Protein AF-A0A522VSD9-F1 (afdb_monomer)

Mean predicted aligned error: 15.53 Å

Secondary structure (DSSP, 8-state):
---SSSSSS-------------S-------PPPPHHHHHHHHHHHHHHHHHHHTT--HHHHHHHHHHHTT-

pLDDT: mean 74.13, std 22.82, range [35.56, 98.19]

Solvent-accessible surface area (backbone atoms only — not comparable to full-atom values): 4936 Å² total; per-residue (Å²): 144,83,79,81,79,81,82,83,86,86,78,88,84,81,90,85,83,91,85,87,86,86,90,75,90,75,75,88,65,88,68,76,75,49,72,69,54,49,54,52,52,52,49,52,50,51,44,52,50,53,32,56,77,69,65,46,54,74,68,60,28,52,54,48,46,56,56,69,65,66,118

Foldseek 3Di:
DPPPVPPDPDDDDDDDDDDDDDDDDPDPPVDPQDPVRVVLVVLLVVQVVVCVVVVPDDPRSVVSSVVSNPD

Structure (mmCIF, N/CA/C/O backbone):
data_AF-A0A522VSD9-F1
#
_entry.id   AF-A0A522VSD9-F1
#
loop_
_atom_site.group_PDB
_atom_site.id
_atom_site.type_symbol
_atom_site.label_atom_id
_atom_site.label_alt_id
_atom_site.label_comp_id
_atom_site.label_asym_id
_atom_site.label_entity_id
_atom_site.label_seq_id
_atom_site.pdbx_PDB_ins_code
_atom_site.Cartn_x
_atom_site.Cartn_y
_atom_site.Cartn_z
_atom_site.occupancy
_atom_site.B_iso_or_equiv
_atom_site.auth_seq_id
_atom_site.auth_comp_id
_atom_site.auth_asym_id
_atom_site.auth_atom_id
_atom_site.pdbx_PDB_model_num
ATOM 1 N N . MET A 1 1 ? 31.562 29.527 -11.653 1.00 59.00 1 MET A N 1
ATOM 2 C CA . MET A 1 1 ? 30.917 30.837 -11.917 1.00 59.00 1 MET A CA 1
ATOM 3 C C . MET A 1 1 ? 29.384 30.730 -11.906 1.00 59.00 1 MET A C 1
ATOM 5 O O . MET A 1 1 ? 28.727 31.002 -12.898 1.00 59.00 1 MET A O 1
ATOM 9 N N . LYS A 1 2 ? 28.799 30.291 -10.784 1.00 48.41 2 LYS A N 1
ATOM 10 C CA . LYS A 1 2 ? 27.337 30.272 -10.534 1.00 48.41 2 LYS A CA 1
ATOM 11 C C . LYS A 1 2 ? 27.027 30.553 -9.048 1.00 48.41 2 LYS A C 1
ATOM 13 O O . LYS A 1 2 ? 25.946 30.269 -8.558 1.00 48.41 2 LYS A O 1
ATOM 18 N N . ARG A 1 3 ? 28.019 31.081 -8.316 1.00 53.34 3 ARG A N 1
ATOM 19 C CA . ARG A 1 3 ? 27.995 31.317 -6.862 1.00 53.34 3 ARG A CA 1
ATOM 20 C C . ARG A 1 3 ? 27.880 32.807 -6.519 1.00 53.34 3 ARG A C 1
ATOM 22 O O . ARG A 1 3 ? 28.458 33.253 -5.543 1.00 53.34 3 ARG A O 1
ATOM 29 N N . LEU A 1 4 ? 27.159 33.571 -7.337 1.00 50.53 4 LEU A N 1
ATOM 30 C CA . LEU A 1 4 ? 26.939 35.008 -7.116 1.00 50.53 4 LEU A CA 1
ATOM 31 C C . LEU A 1 4 ? 25.459 35.377 -6.903 1.00 50.53 4 LEU A C 1
ATOM 33 O O . LEU A 1 4 ? 25.109 36.543 -6.976 1.00 50.53 4 LEU A O 1
ATOM 37 N N . ILE A 1 5 ? 24.589 34.404 -6.600 1.00 57.31 5 ILE A N 1
ATOM 38 C CA . ILE A 1 5 ? 23.184 34.654 -6.196 1.00 57.31 5 ILE A CA 1
ATOM 39 C C . ILE A 1 5 ? 22.928 34.232 -4.727 1.00 57.31 5 ILE A C 1
ATOM 41 O O . ILE A 1 5 ? 21.883 34.514 -4.155 1.00 57.31 5 ILE A O 1
ATOM 45 N N . VAL A 1 6 ? 23.921 33.641 -4.050 1.00 54.19 6 VAL A N 1
ATOM 46 C CA . VAL A 1 6 ? 23.892 33.335 -2.605 1.00 54.19 6 VAL A CA 1
ATOM 47 C C . VAL A 1 6 ? 24.717 34.396 -1.867 1.00 54.19 6 VAL A C 1
ATOM 49 O O . VAL A 1 6 ? 25.804 34.112 -1.382 1.00 54.19 6 VAL A O 1
ATOM 52 N N . ALA A 1 7 ? 24.271 35.655 -1.887 1.00 58.34 7 ALA A N 1
ATOM 53 C CA . ALA A 1 7 ? 24.925 36.748 -1.149 1.00 58.34 7 ALA A CA 1
ATOM 54 C C . ALA A 1 7 ? 24.013 37.979 -0.944 1.00 58.34 7 ALA A C 1
ATOM 56 O O . ALA A 1 7 ? 24.492 39.106 -0.987 1.00 58.34 7 ALA A O 1
ATOM 57 N N . ALA A 1 8 ? 22.699 37.791 -0.754 1.00 58.31 8 ALA A N 1
ATOM 58 C CA . ALA A 1 8 ? 21.764 38.916 -0.575 1.00 58.31 8 ALA A CA 1
ATOM 59 C C . ALA A 1 8 ? 20.721 38.745 0.551 1.00 58.31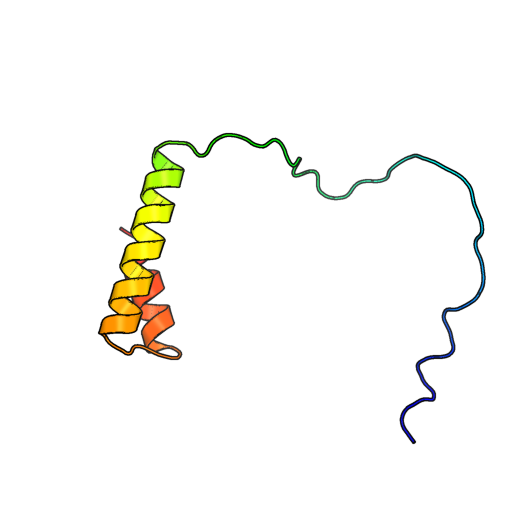 8 ALA A C 1
ATOM 61 O O . ALA A 1 8 ? 19.803 39.548 0.646 1.00 58.31 8 ALA A O 1
ATOM 62 N N . CYS A 1 9 ? 20.862 37.755 1.438 1.00 51.91 9 CYS A N 1
ATOM 63 C CA . CYS A 1 9 ? 19.978 37.602 2.608 1.00 51.91 9 CYS A CA 1
ATOM 64 C C . CYS A 1 9 ? 20.754 37.250 3.884 1.00 51.91 9 CYS A C 1
ATOM 66 O O . CYS A 1 9 ? 20.382 36.343 4.621 1.00 51.91 9 CYS A O 1
ATOM 68 N N . CYS A 1 10 ? 21.832 37.985 4.154 1.00 58.75 10 CYS A N 1
ATOM 69 C CA . CYS A 1 10 ? 22.443 38.027 5.481 1.00 58.75 10 CYS A CA 1
ATOM 70 C C . CYS A 1 10 ? 22.576 39.483 5.926 1.00 58.75 10 CYS A C 1
ATOM 72 O O . CYS A 1 10 ? 23.652 40.061 5.830 1.00 58.75 10 CYS A O 1
ATOM 74 N N . LEU A 1 11 ? 21.482 40.070 6.412 1.00 56.75 11 LEU A N 1
ATOM 75 C CA . LEU A 1 11 ? 21.538 41.215 7.316 1.00 56.75 11 LEU A CA 1
ATOM 76 C C . LEU A 1 11 ? 20.312 41.196 8.237 1.00 56.75 11 LEU A C 1
ATOM 78 O O . LEU A 1 11 ? 19.191 41.409 7.797 1.00 56.75 11 LEU A O 1
ATOM 82 N N . MET A 1 12 ? 20.612 41.002 9.523 1.00 57.47 12 MET A N 1
ATOM 83 C CA . MET A 1 12 ? 19.865 41.495 10.684 1.00 57.47 12 MET A CA 1
ATOM 84 C C . MET A 1 12 ? 18.533 40.813 11.029 1.00 57.47 12 MET A C 1
ATOM 86 O O . MET A 1 12 ? 17.498 41.142 10.467 1.00 57.47 12 MET A O 1
ATOM 90 N N . LEU A 1 13 ? 18.529 40.001 12.094 1.00 47.78 13 LEU A N 1
ATOM 91 C CA . LEU A 1 13 ? 17.953 40.456 13.369 1.00 47.78 13 LEU A CA 1
ATOM 92 C C . LEU A 1 13 ? 18.329 39.514 14.524 1.00 47.78 13 LEU A C 1
ATOM 94 O O . LEU A 1 13 ? 18.115 38.305 14.472 1.00 47.78 13 LEU A O 1
ATOM 98 N N . ALA A 1 14 ? 18.904 40.108 15.563 1.00 46.28 14 ALA A N 1
ATOM 99 C CA . ALA A 1 14 ? 19.229 39.488 16.835 1.00 46.28 14 ALA A CA 1
ATOM 100 C C . ALA A 1 14 ? 17.982 39.322 17.732 1.00 46.28 14 ALA A C 1
ATOM 102 O O . ALA A 1 14 ? 17.042 40.102 17.639 1.00 46.28 14 ALA A O 1
ATOM 103 N N . ALA A 1 15 ? 18.031 38.304 18.598 1.00 55.78 15 ALA A N 1
ATOM 104 C CA . ALA A 1 15 ? 17.386 38.148 19.912 1.00 55.78 15 ALA A CA 1
ATOM 105 C C . ALA A 1 15 ? 16.089 38.932 20.249 1.00 55.78 15 ALA A C 1
ATOM 107 O O . ALA A 1 15 ? 16.159 40.123 20.529 1.00 55.78 15 ALA A O 1
ATOM 108 N N . ALA A 1 16 ? 14.956 38.220 20.397 1.00 51.88 16 ALA A N 1
ATOM 109 C CA . ALA A 1 16 ? 13.917 38.402 21.441 1.00 51.88 16 ALA A CA 1
ATOM 110 C C . ALA A 1 16 ? 12.723 37.423 21.230 1.00 51.88 16 ALA A C 1
ATOM 112 O O . ALA A 1 16 ? 12.534 36.944 20.113 1.00 51.88 16 ALA A O 1
ATOM 113 N N . PRO A 1 17 ? 11.958 37.062 22.286 1.00 53.09 17 PRO A N 1
ATOM 114 C CA . PRO A 1 17 ? 11.166 35.829 22.381 1.00 53.09 17 PRO A CA 1
ATOM 115 C C . PRO A 1 17 ? 9.692 35.962 21.948 1.00 53.09 17 PRO A C 1
ATOM 117 O O . PRO A 1 17 ? 9.144 37.052 21.917 1.00 53.09 17 PRO A O 1
ATOM 120 N N . ALA A 1 18 ? 9.068 34.802 21.700 1.00 51.34 18 ALA A N 1
ATOM 121 C CA . ALA A 1 18 ? 7.636 34.483 21.817 1.00 51.34 18 ALA A CA 1
ATOM 122 C C . ALA A 1 18 ? 6.578 35.463 21.235 1.00 51.34 18 ALA A C 1
ATOM 124 O O . ALA A 1 18 ? 6.319 36.511 21.812 1.00 51.34 18 ALA A O 1
ATOM 125 N N . LEU A 1 19 ? 5.858 35.012 20.184 1.00 42.31 19 LEU A N 1
ATOM 126 C CA . LEU A 1 19 ? 4.375 34.919 20.042 1.00 42.31 19 LEU A CA 1
ATOM 127 C C . LEU A 1 19 ? 3.886 35.084 18.570 1.00 42.31 19 LEU A C 1
ATOM 129 O O . LEU A 1 19 ? 3.749 36.181 18.051 1.00 42.31 19 LEU A O 1
ATOM 133 N N . ALA A 1 20 ? 3.625 33.934 17.931 1.00 46.34 20 ALA A N 1
ATOM 134 C CA . ALA A 1 20 ? 2.578 33.568 16.950 1.00 46.34 20 ALA A CA 1
ATOM 135 C C . ALA A 1 20 ? 1.931 34.568 15.949 1.00 46.34 20 ALA A C 1
ATOM 137 O O . ALA A 1 20 ? 1.258 35.505 16.362 1.00 46.34 20 ALA A O 1
ATOM 138 N N . GLN A 1 21 ? 1.892 34.158 14.663 1.00 44.56 21 GLN A N 1
ATOM 139 C CA . GLN A 1 21 ? 0.712 34.145 13.750 1.00 44.56 21 GLN A CA 1
ATOM 140 C C . GLN A 1 21 ? 0.936 33.044 12.671 1.00 44.56 21 GLN A C 1
ATOM 142 O O . GLN A 1 21 ? 1.649 33.254 11.695 1.00 44.56 21 GLN A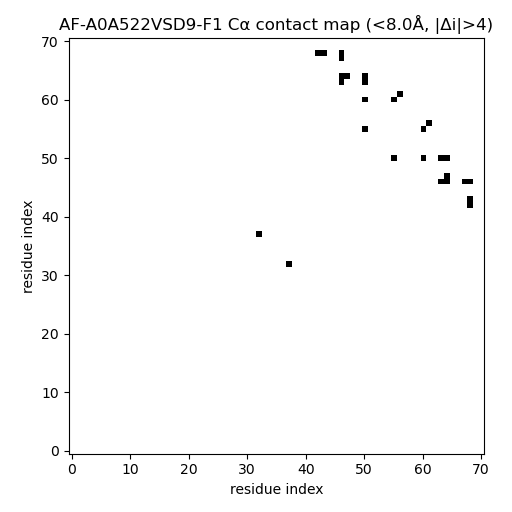 O 1
ATOM 147 N N . ASP A 1 22 ? 0.690 31.764 12.963 1.00 49.66 22 ASP A N 1
ATOM 148 C CA . ASP A 1 22 ? -0.518 30.970 12.640 1.00 49.66 22 ASP A CA 1
AT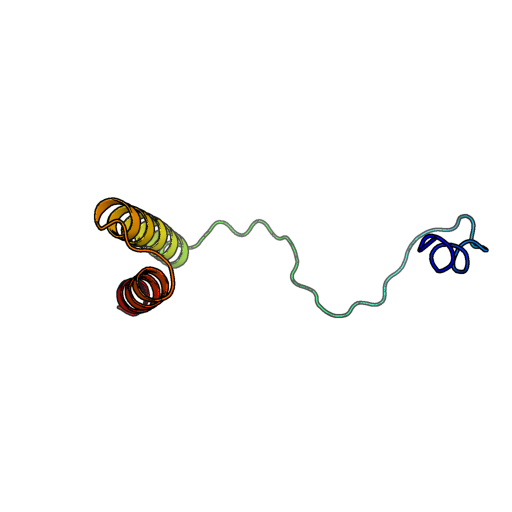OM 149 C C . ASP A 1 22 ? -1.049 31.091 11.196 1.00 49.66 22 ASP A C 1
ATOM 151 O O . ASP A 1 22 ? -1.810 31.991 10.845 1.00 4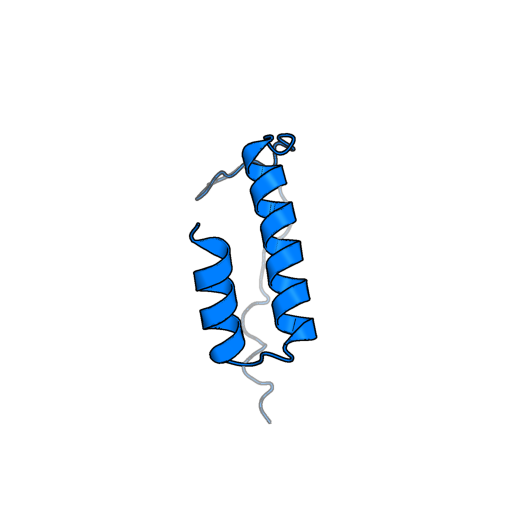9.66 22 ASP A O 1
ATOM 155 N N . LYS A 1 23 ? -0.703 30.098 10.370 1.00 41.06 23 LYS A N 1
ATOM 156 C CA . LYS A 1 23 ? -1.604 29.622 9.318 1.00 41.06 23 LYS A CA 1
ATOM 157 C C . LYS A 1 23 ? -1.471 28.108 9.199 1.00 41.06 23 LYS A C 1
ATOM 159 O O . LYS A 1 23 ? -0.689 27.594 8.405 1.00 41.06 23 LYS A O 1
ATOM 164 N N . GLY A 1 24 ? -2.232 27.406 10.037 1.00 35.56 24 GLY A N 1
ATOM 165 C CA . GLY A 1 24 ? -2.483 25.973 9.881 1.00 35.56 24 GLY A CA 1
ATOM 166 C C . GLY A 1 24 ? -2.083 25.127 11.081 1.00 35.56 24 GLY A C 1
ATOM 167 O O . GLY A 1 24 ? -1.208 24.270 10.981 1.00 35.56 24 GLY A O 1
ATOM 168 N N . LYS A 1 25 ? -2.777 25.317 12.206 1.00 37.19 25 LYS A N 1
ATOM 169 C CA . LYS A 1 25 ? -2.916 24.288 13.241 1.00 37.19 25 LYS A CA 1
ATOM 170 C C . LYS A 1 25 ? -3.334 22.946 12.617 1.00 37.19 25 LYS A C 1
ATOM 172 O O . LYS A 1 25 ? -4.484 22.754 12.245 1.00 37.19 25 LYS A O 1
ATOM 177 N N . ALA A 1 26 ? -2.407 21.998 12.601 1.00 36.78 26 ALA A N 1
ATOM 178 C CA . ALA A 1 26 ? -2.680 20.609 12.949 1.00 36.78 26 ALA A CA 1
ATOM 179 C C . ALA A 1 26 ? -1.614 20.194 13.966 1.00 36.78 26 ALA A C 1
ATOM 181 O O . ALA A 1 26 ? -0.597 19.580 13.664 1.00 36.78 26 ALA A O 1
ATOM 182 N N . GLU A 1 27 ? -1.845 20.693 15.174 1.00 36.41 27 GLU A N 1
ATOM 183 C CA . GLU A 1 27 ? -1.567 20.054 16.449 1.00 36.41 27 GLU A CA 1
ATOM 184 C C . GLU A 1 27 ? -1.028 18.614 16.342 1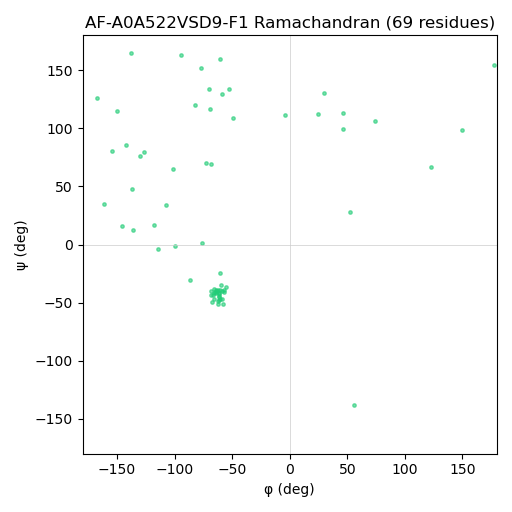.00 36.41 27 GLU A C 1
ATOM 186 O O . GLU A 1 27 ? -1.740 17.670 15.996 1.00 36.41 27 GLU A O 1
ATOM 191 N N . SER A 1 28 ? 0.242 18.446 16.712 1.00 43.72 28 SER A N 1
ATOM 192 C CA . SER A 1 28 ? 0.810 17.156 17.093 1.00 43.72 28 SER A CA 1
ATOM 193 C C . SER A 1 28 ? 0.271 16.778 18.477 1.00 43.72 28 SER A C 1
ATOM 195 O O . SER A 1 28 ? 0.979 16.799 19.480 1.00 43.72 28 SER A O 1
ATOM 197 N N . VAL A 1 29 ? -1.022 16.460 18.543 1.00 45.88 29 VAL A N 1
ATOM 198 C CA . VA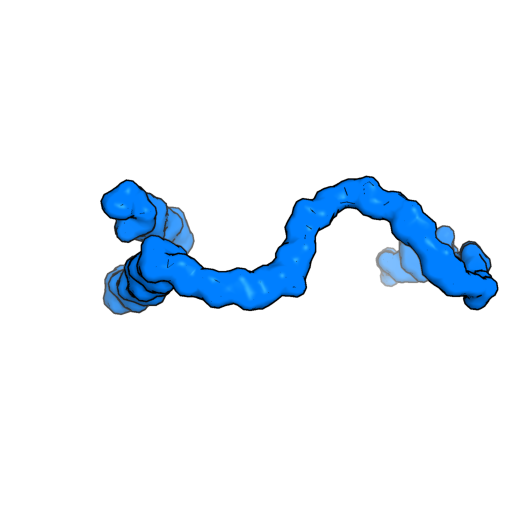L A 1 29 ? -1.554 15.566 19.568 1.00 45.88 29 VAL A CA 1
ATOM 199 C C . VAL A 1 29 ? -1.285 14.168 19.044 1.00 45.88 29 VAL A C 1
ATOM 201 O O . VAL A 1 29 ? -1.752 13.780 17.973 1.00 45.88 29 VAL A O 1
ATOM 204 N N . LYS A 1 30 ? -0.514 13.391 19.802 1.00 48.78 30 LYS A N 1
ATOM 205 C CA . LYS A 1 30 ? -0.293 11.963 19.564 1.00 48.78 30 LYS A CA 1
ATOM 206 C C . LYS A 1 30 ? -1.607 11.215 19.830 1.00 48.78 30 LYS A C 1
ATOM 208 O O . LYS A 1 30 ? -1.745 10.506 20.820 1.00 48.78 30 LYS A O 1
ATOM 213 N N . LYS A 1 31 ? -2.607 11.413 18.967 1.00 54.62 31 LYS A N 1
ATOM 214 C CA . LYS A 1 31 ? -3.861 10.667 18.977 1.00 54.62 31 LYS A CA 1
ATOM 215 C C . LYS A 1 31 ? -3.512 9.255 18.536 1.00 54.62 31 LYS A C 1
ATOM 217 O O . LYS A 1 31 ? -3.012 9.055 17.429 1.00 54.62 31 LYS A O 1
ATOM 222 N N . ALA A 1 32 ? -3.708 8.288 19.429 1.00 74.44 32 ALA A N 1
ATOM 223 C CA . ALA A 1 32 ? -3.519 6.888 19.087 1.00 74.44 32 ALA A CA 1
ATOM 224 C C . ALA A 1 32 ? -4.347 6.571 17.826 1.00 74.44 32 ALA A C 1
ATOM 226 O O . ALA A 1 32 ? -5.508 6.990 17.755 1.00 74.44 32 ALA A O 1
ATOM 227 N N . PRO A 1 33 ? -3.774 5.879 16.824 1.00 74.25 33 PRO A N 1
ATOM 228 C CA . PRO A 1 33 ? -4.494 5.582 15.598 1.00 74.25 33 PRO A CA 1
ATOM 229 C C . PRO A 1 33 ? -5.750 4.775 15.927 1.00 74.25 33 PRO A C 1
ATOM 231 O O . PRO A 1 33 ? -5.684 3.768 16.642 1.00 74.25 33 PRO A O 1
ATOM 234 N N . SER A 1 34 ? -6.889 5.223 15.403 1.00 85.31 34 SER A N 1
ATOM 235 C CA . SER A 1 34 ? -8.152 4.497 15.510 1.00 85.31 34 SER A CA 1
ATOM 236 C C . SER A 1 34 ? -8.032 3.122 14.845 1.00 85.31 34 SER A C 1
ATOM 238 O O . SER A 1 34 ? -7.163 2.895 14.000 1.00 85.31 34 SER A O 1
ATOM 240 N N . ALA A 1 35 ? -8.917 2.185 15.189 1.00 85.94 35 ALA A N 1
ATOM 241 C CA . ALA A 1 35 ? -8.921 0.858 14.566 1.00 85.94 35 ALA A CA 1
ATOM 242 C C . ALA A 1 35 ? -9.031 0.934 13.027 1.00 85.94 35 ALA A C 1
ATOM 244 O O . ALA A 1 35 ? -8.344 0.200 12.319 1.00 85.94 35 ALA A O 1
ATOM 245 N N . ALA A 1 36 ? -9.810 1.889 12.504 1.00 85.56 36 ALA A N 1
ATOM 246 C CA . ALA A 1 36 ? -9.920 2.143 11.068 1.00 85.56 36 ALA A CA 1
ATOM 247 C C . ALA A 1 36 ? -8.591 2.621 10.451 1.00 85.56 36 ALA A C 1
ATOM 249 O O . ALA A 1 36 ? -8.192 2.141 9.390 1.00 85.56 36 ALA A O 1
ATOM 250 N N . GLN A 1 37 ? -7.864 3.509 11.138 1.00 88.00 37 GLN A N 1
ATOM 251 C CA . GLN A 1 37 ? -6.540 3.959 10.698 1.00 88.00 37 GLN A CA 1
ATOM 252 C C . GLN A 1 37 ? -5.514 2.821 10.729 1.00 88.00 37 GLN A C 1
ATOM 254 O O . GLN A 1 37 ? -4.705 2.703 9.810 1.00 88.00 37 GLN A O 1
ATOM 259 N N . LYS A 1 38 ? -5.566 1.945 11.742 1.00 91.38 38 LYS A N 1
ATOM 260 C CA . LYS A 1 38 ? -4.709 0.750 11.810 1.00 91.38 38 LYS A CA 1
ATOM 261 C C . LYS A 1 38 ? -4.976 -0.189 10.630 1.00 91.38 38 LYS A C 1
ATOM 263 O O . LYS A 1 38 ? -4.034 -0.531 9.920 1.00 91.38 38 LYS A O 1
ATOM 268 N N . LYS A 1 39 ? -6.247 -0.487 10.337 1.00 91.19 39 LYS A N 1
ATOM 269 C CA . LYS A 1 39 ? -6.646 -1.316 9.184 1.00 91.19 39 LYS A CA 1
ATOM 270 C C . LYS A 1 39 ? -6.178 -0.722 7.851 1.00 91.19 39 LYS A C 1
ATOM 272 O 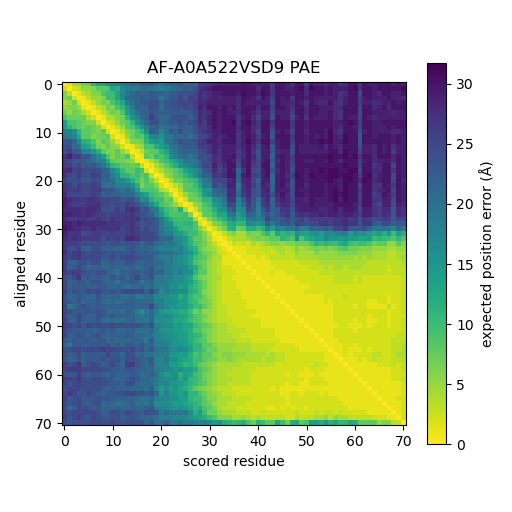O . LYS A 1 39 ? -5.701 -1.446 6.979 1.00 91.19 39 LYS A O 1
ATOM 277 N N . GLN A 1 40 ? -6.255 0.600 7.696 1.00 92.75 40 GLN A N 1
ATOM 278 C CA . GLN A 1 40 ? -5.734 1.286 6.511 1.00 92.75 40 GLN A CA 1
ATOM 279 C C . GLN A 1 40 ? -4.202 1.163 6.400 1.00 92.75 40 GLN A C 1
ATOM 281 O O . GLN A 1 40 ? -3.682 0.929 5.309 1.00 92.75 40 GLN A O 1
ATOM 286 N N . GLN A 1 41 ? -3.469 1.287 7.510 1.00 94.00 41 GLN A N 1
ATOM 287 C CA . GLN A 1 41 ? -2.011 1.123 7.524 1.00 94.00 41 GLN A CA 1
ATOM 288 C C . GLN A 1 41 ? -1.582 -0.312 7.204 1.00 94.00 41 GLN A C 1
ATOM 290 O O . GLN A 1 41 ? -0.624 -0.507 6.458 1.00 94.00 41 GLN A O 1
ATOM 295 N N . GLU A 1 42 ? -2.275 -1.316 7.742 1.00 94.88 42 GLU A N 1
ATOM 296 C CA . GLU A 1 42 ? -2.013 -2.726 7.434 1.00 94.88 42 GLU A CA 1
ATOM 297 C C . GLU A 1 42 ? -2.231 -3.016 5.951 1.00 94.88 42 GLU A C 1
ATOM 299 O O . GLU A 1 42 ? -1.360 -3.583 5.289 1.00 94.88 42 GLU A O 1
ATOM 304 N N . ARG A 1 43 ? -3.334 -2.515 5.394 1.00 94.50 43 ARG A N 1
ATOM 305 C CA . ARG A 1 43 ? -3.613 -2.626 3.964 1.00 94.50 43 ARG A CA 1
ATOM 306 C C . ARG A 1 43 ? -2.557 -1.934 3.103 1.00 94.50 43 ARG A C 1
ATOM 308 O O . ARG A 1 43 ? -2.105 -2.506 2.120 1.00 94.50 43 ARG A O 1
ATOM 315 N N . MET A 1 44 ? -2.114 -0.736 3.482 1.00 95.88 44 MET A N 1
ATOM 316 C CA . MET A 1 44 ? -1.041 -0.021 2.779 1.00 95.88 44 MET A CA 1
ATOM 317 C C . MET A 1 44 ? 0.252 -0.847 2.716 1.00 95.88 44 MET A C 1
ATOM 319 O O . MET A 1 44 ? 0.921 -0.889 1.676 1.00 95.88 44 MET A O 1
ATOM 323 N N . LYS A 1 45 ? 0.598 -1.526 3.816 1.00 96.88 45 LYS A N 1
ATOM 324 C CA . LYS A 1 45 ? 1.765 -2.415 3.881 1.00 96.88 45 LYS A CA 1
ATOM 325 C C . LYS A 1 45 ? 1.591 -3.622 2.960 1.00 96.88 45 LYS A C 1
ATOM 327 O O . LYS A 1 45 ? 2.499 -3.896 2.178 1.00 96.88 45 LYS A O 1
ATOM 332 N N . ALA A 1 46 ? 0.429 -4.277 3.000 1.00 97.31 46 ALA A N 1
ATOM 333 C CA . ALA A 1 46 ? 0.107 -5.403 2.124 1.00 97.31 46 ALA A CA 1
ATOM 334 C C . ALA A 1 46 ? 0.197 -5.011 0.638 1.00 97.31 46 ALA A C 1
ATOM 336 O O . ALA A 1 46 ? 0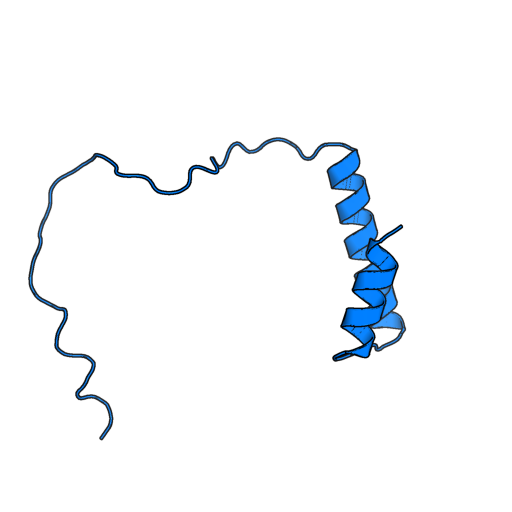.973 -5.608 -0.103 1.00 97.31 46 ALA A O 1
ATOM 337 N N . CYS A 1 47 ? -0.458 -3.916 0.231 1.00 97.75 47 CYS A N 1
ATOM 338 C CA . CYS A 1 47 ? -0.375 -3.398 -1.138 1.00 97.75 47 CYS A CA 1
ATOM 339 C C . CYS A 1 47 ? 1.074 -3.097 -1.560 1.00 97.75 47 CYS A C 1
ATOM 341 O O . CYS A 1 47 ? 1.476 -3.342 -2.693 1.00 97.75 47 CYS A O 1
ATOM 343 N N . THR A 1 48 ? 1.899 -2.553 -0.665 1.00 96.12 48 THR A N 1
ATOM 344 C CA . THR A 1 48 ? 3.298 -2.254 -1.004 1.00 96.12 48 THR A CA 1
ATOM 345 C C . THR A 1 48 ? 4.116 -3.527 -1.205 1.00 96.12 48 THR A C 1
ATOM 347 O O . THR A 1 48 ? 4.928 -3.587 -2.131 1.00 96.12 48 THR A O 1
ATOM 350 N N . LYS A 1 49 ? 3.885 -4.541 -0.364 1.00 98.19 49 LYS A N 1
ATOM 351 C CA . LYS A 1 49 ? 4.518 -5.853 -0.490 1.00 98.19 49 LYS A CA 1
ATOM 352 C C . LYS A 1 49 ? 4.125 -6.520 -1.807 1.00 98.19 49 LYS A C 1
ATOM 354 O O . LYS A 1 49 ? 5.014 -6.842 -2.590 1.00 98.19 49 LYS A O 1
ATOM 359 N N . ASP A 1 50 ? 2.832 -6.592 -2.106 1.00 97.56 50 ASP A N 1
ATOM 360 C CA . ASP A 1 50 ? 2.329 -7.199 -3.340 1.00 97.56 50 ASP A CA 1
ATOM 361 C C . ASP A 1 50 ? 2.862 -6.490 -4.588 1.00 97.56 50 ASP A C 1
ATOM 363 O O . ASP A 1 50 ? 3.236 -7.137 -5.566 1.00 97.56 50 ASP A O 1
ATOM 367 N N . ALA A 1 51 ? 2.959 -5.157 -4.561 1.00 97.94 51 ALA A N 1
ATOM 368 C CA . ALA A 1 51 ? 3.562 -4.399 -5.652 1.00 97.94 51 ALA A CA 1
ATOM 369 C C . ALA A 1 51 ? 5.044 -4.758 -5.854 1.00 97.94 51 ALA A C 1
ATOM 371 O O . ALA A 1 51 ? 5.504 -4.848 -6.994 1.00 97.94 51 ALA A O 1
ATOM 372 N N . GLY A 1 52 ? 5.788 -4.960 -4.761 1.00 97.31 52 GLY A N 1
ATOM 373 C CA . GLY A 1 52 ? 7.190 -5.377 -4.781 1.00 97.31 52 GLY A CA 1
ATOM 374 C C . GLY A 1 52 ? 7.381 -6.810 -5.279 1.00 97.31 52 GLY A C 1
ATOM 375 O O . GLY A 1 52 ? 8.245 -7.045 -6.126 1.00 97.31 52 GLY A O 1
ATOM 376 N N . ASP A 1 53 ? 6.536 -7.737 -4.820 1.00 98.00 53 ASP A N 1
ATOM 377 C CA . ASP A 1 53 ? 6.525 -9.142 -5.247 1.00 98.00 53 ASP A CA 1
ATOM 378 C C . ASP A 1 53 ? 6.177 -9.257 -6.740 1.00 98.00 53 ASP A C 1
ATOM 380 O O . ASP A 1 53 ? 6.832 -9.983 -7.486 1.00 98.00 53 ASP A O 1
ATOM 384 N N . LYS A 1 54 ? 5.235 -8.434 -7.217 1.00 96.75 54 LYS A N 1
ATOM 385 C CA . LYS A 1 54 ? 4.891 -8.287 -8.642 1.00 96.75 54 LYS A CA 1
ATOM 386 C C . LYS A 1 54 ? 5.908 -7.459 -9.442 1.00 96.75 54 LYS A C 1
ATOM 388 O O . LYS A 1 54 ? 5.690 -7.216 -10.627 1.00 96.75 54 LYS A O 1
ATOM 393 N N . LYS A 1 55 ? 6.995 -6.988 -8.813 1.00 97.50 55 LYS A N 1
ATOM 394 C CA . LYS A 1 55 ? 8.042 -6.137 -9.416 1.00 97.50 55 LYS A CA 1
ATOM 395 C C . LYS A 1 55 ? 7.483 -4.889 -10.124 1.00 97.50 55 LYS A C 1
ATOM 397 O O . LYS A 1 55 ? 8.105 -4.373 -11.053 1.00 97.50 55 LYS A O 1
ATOM 402 N N . LEU A 1 56 ? 6.333 -4.375 -9.684 1.00 97.12 56 LEU A N 1
ATOM 403 C CA . LEU A 1 56 ? 5.685 -3.226 -10.311 1.00 97.12 56 LEU A CA 1
ATOM 404 C C . LE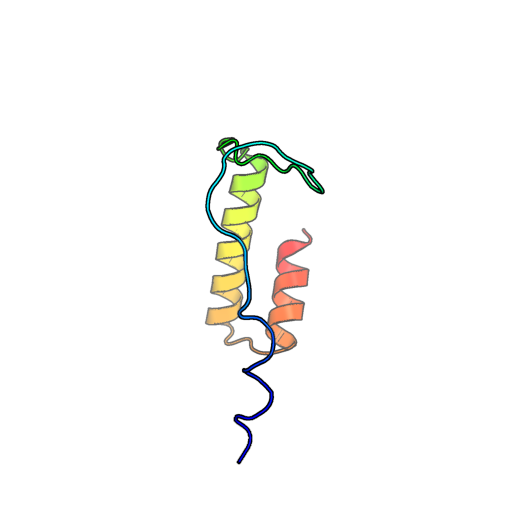U A 1 56 ? 6.494 -1.953 -10.050 1.00 97.12 56 LEU A C 1
ATOM 406 O O . LEU A 1 56 ? 6.897 -1.656 -8.922 1.00 97.12 56 LEU A O 1
ATOM 410 N N . LYS A 1 57 ? 6.697 -1.160 -11.103 1.00 96.56 57 LYS A N 1
ATOM 411 C CA . LYS A 1 57 ? 7.413 0.122 -11.065 1.00 96.56 57 LYS A CA 1
ATOM 412 C C . LYS A 1 57 ? 6.680 1.170 -11.902 1.00 96.56 57 LYS A C 1
ATOM 414 O O . LYS A 1 57 ? 5.796 0.832 -12.685 1.00 96.56 57 LYS A O 1
ATOM 419 N N . GLY A 1 58 ? 7.030 2.441 -11.701 1.00 97.06 58 GLY A N 1
ATOM 420 C CA . GLY A 1 58 ? 6.439 3.564 -12.435 1.00 97.06 58 GLY A CA 1
ATOM 421 C C . GLY A 1 58 ? 4.913 3.615 -12.312 1.00 97.06 58 GLY A C 1
ATOM 422 O O . GLY A 1 58 ? 4.355 3.376 -11.235 1.00 97.06 58 GLY A O 1
ATOM 423 N N . ASP A 1 59 ? 4.244 3.896 -13.425 1.00 97.19 59 ASP A N 1
ATOM 424 C CA . ASP A 1 59 ? 2.784 3.983 -13.510 1.00 97.19 59 ASP A CA 1
ATOM 425 C C . ASP A 1 59 ? 2.065 2.690 -13.130 1.00 97.19 59 ASP A C 1
ATOM 427 O O . ASP A 1 59 ? 1.028 2.740 -12.467 1.00 97.19 59 ASP A O 1
ATOM 431 N N . ALA A 1 60 ? 2.643 1.526 -13.444 1.00 96.75 60 ALA A N 1
ATOM 432 C CA . ALA A 1 60 ? 2.045 0.239 -13.097 1.00 96.75 60 ALA A CA 1
ATOM 433 C C . ALA A 1 60 ? 1.899 0.074 -11.575 1.00 96.75 60 ALA A C 1
ATOM 435 O O . ALA A 1 60 ? 0.850 -0.351 -11.087 1.00 96.75 60 ALA A O 1
ATOM 436 N N . ARG A 1 61 ? 2.913 0.492 -10.802 1.00 97.69 61 ARG A N 1
ATOM 437 C CA . ARG A 1 61 ? 2.843 0.486 -9.332 1.00 97.69 61 ARG A CA 1
ATOM 438 C C . ARG A 1 61 ? 1.809 1.476 -8.812 1.00 97.69 61 ARG A C 1
ATOM 440 O O . ARG A 1 61 ? 1.081 1.142 -7.883 1.00 97.69 61 ARG A O 1
ATOM 447 N N . LYS A 1 62 ? 1.758 2.688 -9.373 1.00 96.31 62 LYS A N 1
ATOM 448 C CA . LYS A 1 62 ? 0.809 3.725 -8.938 1.00 96.31 62 LYS A CA 1
ATOM 449 C C . LYS A 1 62 ? -0.628 3.264 -9.154 1.00 96.31 62 LYS A C 1
ATOM 451 O O . LYS A 1 62 ? -1.417 3.306 -8.216 1.00 96.31 62 LYS A O 1
ATOM 456 N N . LYS A 1 63 ? -0.932 2.748 -10.348 1.00 97.44 63 LYS A N 1
ATOM 457 C CA . LYS A 1 63 ? -2.250 2.203 -10.684 1.00 97.44 63 LYS A CA 1
ATOM 458 C C . LYS A 1 63 ? -2.632 1.059 -9.750 1.00 97.44 63 LYS A C 1
ATOM 460 O O . LYS A 1 63 ? -3.726 1.085 -9.196 1.00 97.44 63 LYS A O 1
ATOM 465 N N . PHE A 1 64 ? -1.710 0.124 -9.515 1.00 97.38 64 PHE A N 1
ATOM 466 C CA . PHE A 1 64 ? -1.924 -0.973 -8.575 1.00 97.38 64 PHE A CA 1
ATOM 467 C C . PHE A 1 64 ? -2.171 -0.482 -7.144 1.00 97.38 64 PHE A C 1
ATOM 469 O O . PHE A 1 64 ? -3.123 -0.921 -6.519 1.00 97.38 64 PHE A O 1
ATOM 476 N N . MET A 1 65 ? -1.371 0.454 -6.624 1.00 96.88 65 MET A N 1
ATOM 477 C CA . MET A 1 65 ? -1.592 1.014 -5.284 1.00 96.88 65 MET A CA 1
ATOM 478 C C . MET A 1 65 ? -2.944 1.721 -5.182 1.00 96.88 65 MET A C 1
ATOM 480 O O . MET A 1 65 ? -3.648 1.532 -4.199 1.00 96.88 65 MET A O 1
ATOM 484 N N . SER A 1 66 ? -3.321 2.525 -6.179 1.00 96.25 66 SER A N 1
ATOM 485 C CA . SER A 1 66 ? -4.612 3.213 -6.178 1.00 96.25 66 SER A CA 1
ATOM 486 C C . SER A 1 66 ? -5.781 2.240 -6.218 1.00 96.25 66 SER A C 1
ATOM 488 O O . SER A 1 66 ? -6.776 2.486 -5.555 1.00 96.25 66 SER A O 1
ATOM 490 N N . ASP A 1 67 ? -5.683 1.162 -6.988 1.00 95.94 67 ASP A N 1
ATOM 491 C CA . ASP A 1 67 ? -6.702 0.115 -7.029 1.00 95.94 67 ASP A CA 1
ATOM 492 C C . ASP A 1 67 ? -6.763 -0.658 -5.701 1.00 95.94 67 ASP A C 1
ATOM 494 O O . ASP A 1 67 ? -7.801 -0.725 -5.044 1.00 95.94 67 ASP A O 1
ATOM 498 N N . CYS A 1 68 ? -5.596 -1.093 -5.223 1.00 95.69 68 CYS A N 1
ATOM 499 C CA . CYS A 1 68 ? -5.435 -1.844 -3.987 1.00 95.69 68 CYS A CA 1
ATOM 500 C C . CYS A 1 68 ? -5.903 -1.080 -2.746 1.00 95.69 68 CYS A C 1
ATOM 502 O O . CYS A 1 68 ? -6.257 -1.732 -1.774 1.00 95.69 68 CYS A O 1
ATOM 504 N N . LEU A 1 69 ? -5.923 0.261 -2.760 1.00 93.75 69 LEU A N 1
ATOM 505 C CA . LEU A 1 69 ? -6.332 1.123 -1.640 1.00 93.75 69 LEU A CA 1
ATOM 506 C C . LEU A 1 69 ? -7.768 1.677 -1.738 1.00 93.75 69 LEU A C 1
ATOM 508 O O . LEU A 1 69 ? -8.180 2.395 -0.829 1.00 93.75 69 LEU A O 1
ATOM 512 N N . LYS A 1 70 ? -8.525 1.379 -2.804 1.00 90.62 70 LYS A N 1
ATOM 513 C CA . LYS A 1 70 ? -9.888 1.918 -3.020 1.00 90.62 70 LYS A CA 1
ATOM 514 C C . LYS A 1 70 ? -11.024 1.124 -2.380 1.00 90.62 70 LYS A C 1
ATOM 516 O O . LYS A 1 70 ? -12.052 1.711 -2.077 1.00 90.62 70 LYS A O 1
ATOM 521 N N . GLY A 1 71 ? -10.862 -0.191 -2.243 1.00 68.19 71 GLY A N 1
ATOM 522 C CA . GLY A 1 71 ? -11.812 -1.062 -1.520 1.00 68.19 71 GLY A CA 1
ATOM 523 C C . GLY A 1 71 ? -11.883 -0.847 -0.010 1.00 68.19 71 GLY A C 1
ATOM 524 O O . GLY A 1 71 ? -11.225 0.088 0.490 1.00 68.19 71 GLY A O 1
#

Sequence (71 aa):
MKRLIVAACCLMLAAAPALAQDKGKAESVKKAPSAAQKKQQERMKACTKDAGDKKLKGDARKKFMSDCLKG

Radius of gyration: 22.89 Å; Cα contacts (8 Å, |Δi|>4): 14; chains: 1; bounding box: 43×51×36 Å